Protein AF-A0A2N1MMD0-F1 (afdb_monomer_lite)

Structure (mmCIF, N/CA/C/O backbone):
data_AF-A0A2N1MMD0-F1
#
_entry.id   AF-A0A2N1MMD0-F1
#
loop_
_atom_site.group_PDB
_atom_site.id
_atom_site.type_symbol
_atom_site.label_atom_id
_atom_site.label_alt_id
_atom_site.label_comp_id
_atom_site.label_asym_id
_atom_site.label_entity_id
_atom_site.label_seq_id
_atom_site.pdbx_PDB_ins_code
_atom_site.Cartn_x
_atom_site.Cartn_y
_atom_site.Cartn_z
_atom_site.occupancy
_atom_site.B_iso_or_equiv
_atom_site.auth_seq_id
_atom_site.auth_comp_id
_atom_site.auth_asym_id
_atom_site.auth_atom_id
_atom_site.pdbx_PDB_model_num
ATOM 1 N N . MET A 1 1 ? -4.410 1.191 -12.387 1.00 62.09 1 MET A N 1
ATOM 2 C CA . MET A 1 1 ? -5.267 1.334 -11.186 1.00 62.09 1 MET A CA 1
ATOM 3 C C . MET A 1 1 ? -4.361 1.387 -9.956 1.00 62.09 1 MET A C 1
ATOM 5 O O . MET A 1 1 ? -3.439 0.588 -9.893 1.00 62.09 1 MET A O 1
ATOM 9 N N . LEU A 1 2 ? -4.545 2.349 -9.041 1.00 77.19 2 LEU A N 1
ATOM 10 C CA . LEU A 1 2 ? -3.769 2.432 -7.792 1.00 77.19 2 LEU A CA 1
ATOM 11 C C . LEU A 1 2 ? -4.481 1.601 -6.723 1.00 77.19 2 LEU A C 1
ATOM 13 O O . LEU A 1 2 ? -5.591 1.961 -6.334 1.00 77.19 2 LEU A O 1
ATOM 17 N N . THR A 1 3 ? -3.836 0.539 -6.254 1.00 86.25 3 THR A N 1
ATOM 18 C CA . THR A 1 3 ? -4.388 -0.368 -5.243 1.00 86.25 3 THR A CA 1
ATOM 19 C C . THR A 1 3 ? -3.492 -0.346 -4.014 1.00 86.25 3 THR A C 1
ATOM 21 O O . THR A 1 3 ? -2.277 -0.512 -4.129 1.00 86.25 3 THR A O 1
ATOM 24 N N . ILE A 1 4 ? -4.087 -0.121 -2.844 1.00 86.06 4 ILE A N 1
ATOM 25 C CA . ILE A 1 4 ? -3.387 -0.111 -1.557 1.00 86.06 4 ILE A CA 1
ATOM 26 C C . ILE A 1 4 ? -3.698 -1.429 -0.844 1.00 86.06 4 ILE A C 1
ATOM 28 O O . ILE A 1 4 ? -4.835 -1.895 -0.871 1.00 86.06 4 ILE A O 1
ATOM 32 N N . ILE A 1 5 ? -2.678 -2.037 -0.250 1.00 86.12 5 ILE A N 1
ATOM 33 C CA . ILE A 1 5 ? -2.734 -3.341 0.413 1.00 86.12 5 ILE A CA 1
ATOM 34 C C . ILE A 1 5 ? -2.228 -3.240 1.852 1.00 86.12 5 ILE A C 1
ATOM 36 O O . ILE A 1 5 ? -1.446 -2.347 2.194 1.00 86.12 5 ILE A O 1
ATOM 40 N N . THR A 1 6 ? -2.664 -4.182 2.688 1.00 85.56 6 THR A N 1
ATOM 41 C CA . THR A 1 6 ? -2.227 -4.313 4.080 1.00 85.56 6 THR A CA 1
ATOM 42 C C . THR A 1 6 ? -2.066 -5.772 4.488 1.00 85.56 6 THR A C 1
ATOM 44 O O . THR A 1 6 ? -2.751 -6.648 3.962 1.00 85.56 6 THR A O 1
ATOM 47 N N . ASN A 1 7 ? -1.169 -6.035 5.439 1.00 84.44 7 ASN A N 1
ATOM 48 C CA . ASN A 1 7 ? -1.029 -7.343 6.087 1.00 84.44 7 ASN A CA 1
ATOM 49 C C . ASN A 1 7 ? -2.053 -7.570 7.219 1.00 84.44 7 ASN A C 1
ATOM 51 O O . ASN A 1 7 ? -2.103 -8.660 7.788 1.00 84.44 7 ASN A O 1
ATOM 55 N N . ASN A 1 8 ? -2.842 -6.555 7.589 1.00 82.06 8 ASN A N 1
ATOM 56 C CA . ASN A 1 8 ? -3.824 -6.681 8.661 1.00 82.06 8 ASN A CA 1
ATOM 57 C C . ASN A 1 8 ? -4.983 -7.599 8.229 1.00 82.06 8 ASN A C 1
ATOM 59 O O . ASN A 1 8 ? -5.849 -7.206 7.445 1.00 82.06 8 ASN A O 1
ATOM 63 N N . LYS A 1 9 ? -5.023 -8.813 8.795 1.00 79.62 9 LYS A N 1
ATOM 64 C CA . LYS A 1 9 ? -6.032 -9.839 8.488 1.00 79.62 9 LYS A CA 1
ATOM 65 C C . LYS A 1 9 ? -7.467 -9.385 8.770 1.00 79.62 9 LYS A C 1
ATOM 67 O O . LYS A 1 9 ? -8.360 -9.794 8.039 1.00 79.62 9 LYS A O 1
ATOM 72 N N . GLN A 1 10 ? -7.707 -8.558 9.791 1.00 76.94 10 GLN A N 1
ATOM 73 C CA . GLN A 1 10 ? -9.056 -8.069 10.112 1.00 76.94 10 GLN A CA 1
ATOM 74 C C . GLN A 1 10 ? -9.583 -7.157 9.002 1.00 76.94 10 GLN A C 1
ATOM 76 O O . GLN A 1 10 ? -10.724 -7.289 8.570 1.00 76.94 10 GLN A O 1
ATOM 81 N N . ILE A 1 11 ? -8.722 -6.281 8.485 1.00 77.69 11 ILE A N 1
ATOM 82 C CA . ILE A 1 11 ? -9.070 -5.362 7.397 1.00 77.69 11 ILE A CA 1
ATOM 83 C C . ILE A 1 11 ? -9.264 -6.129 6.088 1.00 77.69 11 ILE A C 1
ATOM 85 O O . ILE A 1 11 ? -10.246 -5.894 5.389 1.00 77.69 11 ILE A O 1
ATOM 89 N N . VAL A 1 12 ? -8.370 -7.075 5.783 1.00 78.00 12 VAL A N 1
ATOM 90 C CA . VAL A 1 12 ? -8.466 -7.913 4.574 1.00 78.00 12 VAL A CA 1
ATOM 91 C C . VAL A 1 12 ? -9.735 -8.769 4.583 1.00 78.00 12 VAL A C 1
ATOM 93 O O . VAL A 1 12 ? -10.387 -8.894 3.554 1.00 78.00 12 VAL A O 1
ATOM 96 N N . LYS A 1 13 ? -10.122 -9.323 5.740 1.00 78.25 13 LYS A N 1
ATOM 97 C CA . LYS A 1 13 ? -11.388 -10.059 5.885 1.00 78.25 13 LYS A CA 1
ATOM 98 C C . LYS A 1 13 ? -12.614 -9.160 5.697 1.00 78.25 13 LYS A C 1
ATOM 100 O O . LYS A 1 13 ? -13.620 -9.625 5.185 1.00 78.25 13 LYS A O 1
ATOM 105 N N . LYS A 1 14 ? -12.542 -7.895 6.125 1.00 75.94 14 LYS A N 1
ATOM 106 C CA . LYS A 1 14 ? -13.684 -6.969 6.118 1.00 75.94 14 LYS A CA 1
ATOM 107 C C . LYS A 1 14 ? -14.006 -6.387 4.737 1.00 75.94 14 LYS A C 1
ATOM 109 O O . LYS A 1 14 ? -15.166 -6.091 4.479 1.00 75.94 14 LYS A O 1
ATOM 114 N N . TYR A 1 15 ? -13.008 -6.177 3.879 1.00 66.88 15 TYR A N 1
ATOM 115 C CA . TYR A 1 15 ? -13.168 -5.410 2.631 1.00 66.88 15 TYR A CA 1
ATOM 116 C C . TYR A 1 15 ? -12.739 -6.165 1.364 1.00 66.88 15 TYR A C 1
ATOM 118 O O . TYR A 1 15 ? -12.435 -5.526 0.356 1.00 66.88 15 TYR A O 1
ATOM 126 N N . ASP A 1 16 ? -12.694 -7.499 1.417 1.00 62.00 16 ASP A N 1
ATOM 127 C CA . ASP A 1 16 ? -12.025 -8.355 0.434 1.00 62.00 16 ASP A CA 1
ATOM 128 C C . ASP A 1 16 ? -10.526 -8.034 0.260 1.00 62.00 16 ASP A C 1
ATOM 130 O O . ASP A 1 16 ? -9.953 -7.100 0.828 1.00 62.00 16 ASP A O 1
ATOM 134 N N . LYS A 1 17 ? -9.847 -8.836 -0.566 1.00 62.28 17 LYS A N 1
ATOM 135 C CA . LYS A 1 17 ? -8.410 -8.704 -0.862 1.00 62.28 17 LYS A CA 1
ATOM 136 C C . LYS A 1 17 ? -8.020 -7.327 -1.431 1.00 62.28 17 LYS A C 1
ATOM 138 O O . LYS A 1 17 ? -6.856 -6.941 -1.323 1.00 62.28 17 LYS A O 1
ATOM 143 N N . PHE A 1 18 ? -8.961 -6.589 -2.030 1.00 68.31 18 PHE A N 1
ATOM 144 C CA . PHE A 1 18 ? -8.708 -5.302 -2.681 1.00 68.31 18 PHE A CA 1
ATOM 145 C C . PHE A 1 18 ? -9.755 -4.253 -2.302 1.00 68.31 18 PHE A C 1
ATOM 147 O O . PHE A 1 18 ? -10.919 -4.360 -2.679 1.00 68.31 18 PHE A O 1
ATOM 154 N N . PHE A 1 19 ? -9.315 -3.177 -1.643 1.00 71.69 19 PHE A N 1
ATOM 155 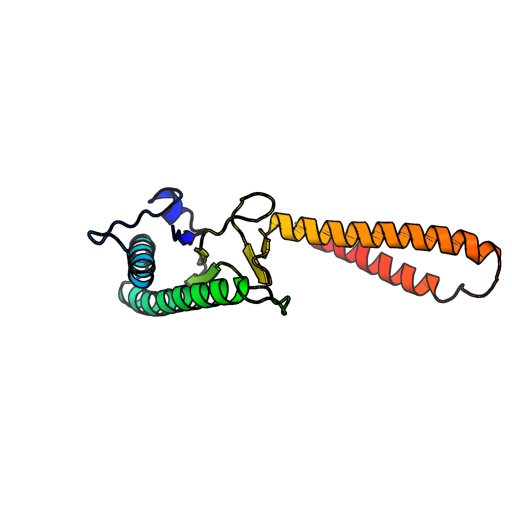C CA . PHE A 1 19 ? -10.193 -2.057 -1.320 1.00 71.69 19 PHE A CA 1
ATOM 156 C C . PHE A 1 19 ? -10.583 -1.286 -2.588 1.00 71.69 19 PHE A C 1
ATOM 158 O O . PHE A 1 19 ? -9.738 -0.657 -3.235 1.00 71.69 19 PHE A O 1
ATOM 165 N N . LYS A 1 20 ? -11.872 -1.318 -2.934 1.00 72.25 20 LYS A N 1
ATOM 166 C CA . LYS A 1 20 ? -12.433 -0.567 -4.062 1.00 72.25 20 LYS A CA 1
ATOM 167 C C . LYS A 1 20 ? -12.816 0.839 -3.603 1.00 72.25 20 LYS A C 1
ATOM 169 O O . LYS A 1 20 ? -13.558 1.007 -2.641 1.00 72.25 20 LYS A O 1
ATOM 174 N N . VAL A 1 21 ? -12.312 1.854 -4.305 1.00 75.19 21 VAL A N 1
ATOM 175 C CA . VAL A 1 21 ? -12.671 3.258 -4.065 1.00 75.19 21 VAL A CA 1
ATOM 176 C C . VAL A 1 21 ? -13.490 3.753 -5.245 1.00 75.19 21 VAL A C 1
ATOM 178 O O . VAL A 1 21 ? -12.993 3.736 -6.368 1.00 75.19 21 VAL A O 1
ATOM 181 N N . ASN A 1 22 ? -14.702 4.231 -4.975 1.00 73.38 22 ASN A N 1
ATOM 182 C CA . ASN A 1 22 ? -15.571 4.844 -5.975 1.00 73.38 22 ASN A CA 1
ATOM 183 C C . ASN A 1 22 ? -15.463 6.373 -5.908 1.00 73.38 22 ASN A C 1
ATOM 185 O O . ASN A 1 22 ? -15.233 6.943 -4.838 1.00 73.38 22 ASN A O 1
ATOM 189 N N . SER A 1 23 ? -15.625 7.032 -7.051 1.00 73.00 23 SER A N 1
ATOM 190 C CA . SER A 1 23 ? -15.855 8.472 -7.154 1.00 73.00 23 SER A CA 1
ATOM 191 C C . SER A 1 23 ? -16.804 8.721 -8.314 1.00 73.00 23 SER A C 1
ATOM 193 O O . SER A 1 23 ? -16.744 8.054 -9.339 1.00 73.00 23 SER A O 1
ATOM 195 N N . ASP A 1 24 ? -17.630 9.724 -8.115 1.00 76.25 24 ASP A N 1
ATOM 196 C CA . ASP A 1 24 ? -18.397 10.499 -9.081 1.00 76.25 24 ASP A CA 1
ATOM 197 C C . ASP A 1 24 ? -17.554 11.144 -10.203 1.00 76.25 24 ASP A C 1
ATOM 199 O O . ASP A 1 24 ? -18.077 11.436 -11.275 1.00 76.25 24 ASP A O 1
ATOM 203 N N . ARG A 1 25 ? -16.243 11.350 -10.007 1.00 76.31 25 ARG A N 1
ATOM 204 C CA . ARG A 1 25 ? -15.345 11.899 -11.038 1.00 76.31 25 ARG A CA 1
ATOM 205 C C . ARG A 1 25 ? -14.691 10.805 -11.883 1.00 76.31 25 ARG A C 1
ATOM 207 O O . ARG A 1 25 ? -14.141 9.849 -11.341 1.00 76.31 25 ARG A O 1
ATOM 214 N N . ALA A 1 26 ? -14.602 11.039 -13.197 1.00 73.88 26 ALA A N 1
ATOM 215 C CA . ALA A 1 26 ? -13.931 10.146 -14.151 1.00 73.88 26 ALA A CA 1
ATOM 216 C C . ALA A 1 26 ? -12.447 9.887 -13.810 1.00 73.88 26 ALA A C 1
ATOM 218 O O . ALA A 1 26 ? -11.958 8.765 -13.931 1.00 73.88 26 ALA A O 1
ATOM 219 N N . ILE A 1 27 ? -11.728 10.916 -13.336 1.00 77.25 27 ILE A N 1
ATOM 220 C CA . ILE A 1 27 ? -10.339 10.800 -12.873 1.00 77.25 27 ILE A CA 1
ATOM 221 C C . ILE A 1 27 ? -10.285 11.056 -11.372 1.00 77.25 27 ILE A C 1
ATOM 223 O O . ILE A 1 27 ? -10.458 12.169 -10.876 1.00 77.25 27 ILE A O 1
ATOM 227 N N . MET A 1 28 ? -9.992 9.996 -10.634 1.00 80.06 28 MET A N 1
ATOM 228 C CA . MET A 1 28 ? -9.901 10.037 -9.184 1.00 80.06 28 MET A CA 1
ATOM 229 C C . MET A 1 28 ? -8.542 10.540 -8.690 1.00 80.06 28 MET A C 1
ATOM 231 O O . MET A 1 28 ? -7.505 9.942 -8.987 1.00 80.06 28 MET A O 1
ATOM 235 N N . ASN A 1 29 ? -8.559 11.553 -7.822 1.00 87.94 29 ASN A N 1
ATOM 236 C CA . ASN A 1 29 ? -7.365 12.095 -7.176 1.00 87.94 29 ASN A CA 1
ATOM 237 C C . ASN A 1 29 ? -6.671 11.050 -6.272 1.00 87.94 29 ASN A C 1
ATOM 239 O O . ASN A 1 29 ? -7.295 10.425 -5.412 1.00 87.94 29 ASN A O 1
ATOM 243 N N . THR A 1 30 ? -5.355 10.889 -6.414 1.00 87.62 30 THR A N 1
ATOM 244 C CA . THR A 1 30 ? -4.545 9.960 -5.608 1.00 87.62 30 THR A CA 1
ATOM 245 C C . THR A 1 30 ? -4.623 10.228 -4.103 1.00 87.62 30 THR A C 1
ATOM 247 O O . THR A 1 30 ? -4.799 9.292 -3.321 1.00 87.62 30 THR A O 1
ATOM 250 N N . LYS A 1 31 ? -4.566 11.499 -3.677 1.00 90.06 31 LYS A N 1
ATOM 251 C CA . LYS A 1 31 ? -4.721 11.886 -2.263 1.00 90.06 31 LYS A CA 1
ATOM 252 C C . LYS A 1 31 ? -6.096 11.483 -1.730 1.00 90.06 31 LYS A C 1
ATOM 254 O O . LYS A 1 31 ? -6.199 11.058 -0.580 1.00 90.06 31 LYS A O 1
ATOM 259 N N . TYR A 1 32 ? -7.135 11.577 -2.562 1.00 89.88 32 TYR A N 1
ATOM 260 C CA . TYR A 1 32 ? -8.485 11.139 -2.208 1.00 89.88 32 TYR A CA 1
ATOM 261 C C . TYR A 1 32 ? -8.564 9.616 -2.044 1.00 89.88 32 TYR A C 1
ATOM 263 O O . TYR A 1 32 ? -9.078 9.151 -1.030 1.00 89.88 32 TYR A O 1
ATOM 271 N N . LYS A 1 33 ? -7.980 8.836 -2.967 1.00 89.00 33 LYS A N 1
ATOM 272 C CA . LYS A 1 33 ? -7.920 7.363 -2.855 1.00 89.00 33 LYS A CA 1
ATOM 273 C C . LYS A 1 33 ? -7.236 6.912 -1.569 1.00 89.00 33 LYS A C 1
ATOM 275 O O . LYS A 1 33 ? -7.778 6.078 -0.849 1.00 89.00 33 LYS A O 1
ATOM 280 N N . ILE A 1 34 ? -6.076 7.500 -1.265 1.00 91.31 34 ILE A N 1
ATOM 281 C CA . ILE A 1 34 ? -5.331 7.222 -0.030 1.00 91.31 34 ILE A CA 1
ATOM 282 C C . ILE A 1 34 ? -6.175 7.590 1.194 1.00 91.31 34 ILE A C 1
ATOM 284 O O . ILE A 1 34 ? -6.280 6.794 2.120 1.00 91.31 34 ILE A O 1
ATOM 288 N N . SER A 1 35 ? -6.818 8.761 1.181 1.00 91.81 35 SER A N 1
ATOM 289 C CA . SER A 1 35 ? -7.677 9.214 2.283 1.00 91.81 35 SER A CA 1
ATOM 290 C C . SER A 1 35 ? -8.840 8.252 2.529 1.00 91.81 35 SER A C 1
ATOM 292 O O . SER A 1 35 ? -9.006 7.769 3.643 1.00 91.81 35 SER A O 1
ATOM 294 N N . LYS A 1 36 ? -9.594 7.893 1.482 1.00 89.88 36 LYS A N 1
ATOM 295 C CA . LYS A 1 36 ? -10.722 6.954 1.580 1.00 89.88 36 LYS A CA 1
ATOM 296 C C . LYS A 1 36 ? -10.297 5.578 2.086 1.00 89.88 36 LYS A C 1
ATOM 298 O O . LYS A 1 36 ? -10.974 5.014 2.943 1.00 89.88 36 LYS A O 1
ATOM 303 N N . TYR A 1 37 ? -9.171 5.064 1.594 1.00 89.25 37 TYR A N 1
ATOM 304 C CA . TYR A 1 37 ? -8.595 3.817 2.092 1.00 89.25 37 TYR A CA 1
ATOM 305 C C . TYR A 1 37 ? -8.247 3.907 3.580 1.00 89.25 37 TYR A C 1
ATOM 307 O O . TYR A 1 37 ? -8.646 3.045 4.358 1.00 89.25 37 TYR A O 1
ATOM 315 N N . LEU A 1 38 ? -7.559 4.970 4.001 1.00 90.06 38 LEU A N 1
ATOM 316 C CA . LEU A 1 38 ? -7.195 5.149 5.403 1.00 90.06 38 LEU A CA 1
ATOM 317 C C . LEU A 1 38 ? -8.417 5.297 6.304 1.00 90.06 38 LEU A C 1
ATOM 319 O O . LEU A 1 38 ? -8.437 4.696 7.371 1.00 90.06 38 LEU A O 1
ATOM 323 N N . THR A 1 39 ? -9.451 6.028 5.885 1.00 89.12 39 THR A N 1
ATOM 324 C CA . THR A 1 39 ? -10.701 6.120 6.653 1.00 89.12 39 THR A CA 1
ATOM 325 C C . THR A 1 39 ? -11.294 4.731 6.881 1.00 89.12 39 THR A C 1
ATOM 327 O O . THR A 1 39 ? -11.629 4.388 8.009 1.00 89.12 39 THR A O 1
ATOM 330 N N . SER A 1 40 ? -11.352 3.901 5.838 1.00 84.19 40 SER A N 1
ATOM 331 C CA . SER A 1 40 ? -11.838 2.520 5.928 1.00 84.19 40 SER A CA 1
ATOM 332 C C . SER A 1 40 ? -11.011 1.655 6.890 1.00 84.19 40 SER A C 1
ATOM 334 O O . SER A 1 40 ? -11.578 0.973 7.752 1.00 84.19 40 SER A O 1
ATOM 336 N N . VAL A 1 41 ? -9.679 1.734 6.783 1.00 84.69 41 VAL A N 1
ATOM 337 C CA . VAL A 1 41 ? -8.715 1.050 7.659 1.00 84.69 41 VAL A CA 1
ATOM 338 C C . VAL A 1 41 ? -8.930 1.459 9.110 1.00 84.69 41 VAL A C 1
ATOM 340 O O . VAL A 1 41 ? -9.194 0.611 9.954 1.00 84.69 41 VAL A O 1
ATOM 343 N N . PHE A 1 42 ? -8.874 2.756 9.403 1.00 85.44 42 PHE A N 1
ATOM 344 C CA . PHE A 1 42 ? -8.944 3.271 10.765 1.00 85.44 42 PHE A CA 1
ATOM 345 C C . PHE A 1 42 ? -10.329 3.138 11.406 1.00 85.44 42 PHE A C 1
ATOM 347 O O . PHE A 1 42 ? -10.412 3.051 12.625 1.00 85.44 42 PHE A O 1
ATOM 354 N N . CYS A 1 43 ? -11.413 3.099 10.628 1.00 82.50 43 CYS A N 1
ATOM 355 C CA . CYS A 1 43 ? -12.738 2.737 11.144 1.00 82.50 43 CYS A CA 1
ATOM 356 C C . CYS A 1 43 ? -12.866 1.240 11.462 1.00 82.50 43 CYS A C 1
ATOM 358 O O . CYS A 1 43 ? -13.796 0.844 12.155 1.00 82.50 43 CYS A O 1
ATOM 360 N N . GLY A 1 44 ? -11.975 0.394 10.939 1.00 78.56 44 GLY A N 1
ATOM 361 C CA . GLY A 1 44 ? -11.902 -1.025 11.286 1.00 78.56 44 GLY A CA 1
ATOM 362 C C . GLY A 1 44 ? -11.029 -1.331 12.505 1.00 78.56 44 GLY A C 1
ATOM 363 O O . GLY A 1 44 ? -11.020 -2.475 12.942 1.00 78.56 44 GLY A O 1
ATOM 364 N N . LEU A 1 45 ? -10.293 -0.348 13.032 1.00 81.00 45 LEU A N 1
ATOM 365 C CA . LEU A 1 45 ? -9.373 -0.527 14.153 1.00 81.00 45 LEU A CA 1
ATOM 366 C C . LEU A 1 45 ? -9.992 -0.008 15.454 1.00 81.00 45 LEU A C 1
ATOM 368 O O . LEU A 1 45 ? -10.586 1.069 15.474 1.00 81.00 45 LEU A O 1
ATOM 372 N N . SER A 1 46 ? -9.772 -0.723 16.556 1.00 81.00 46 SER A N 1
ATOM 373 C CA . SER A 1 46 ? -10.199 -0.325 17.906 1.00 81.00 46 SER A CA 1
ATOM 374 C C . SER A 1 46 ? -9.279 0.750 18.511 1.00 81.00 46 SER A C 1
ATOM 376 O O . SER A 1 46 ? -8.681 0.552 19.564 1.00 81.00 46 SER A O 1
ATOM 378 N N . ILE A 1 47 ? -9.115 1.883 17.820 1.00 82.50 47 ILE A N 1
ATOM 379 C CA . ILE A 1 47 ? -8.277 3.020 18.242 1.00 82.50 47 ILE A CA 1
ATOM 380 C C . ILE A 1 47 ? -9.185 4.183 18.659 1.00 82.50 47 ILE A C 1
ATOM 382 O O . ILE A 1 47 ? -10.137 4.514 17.950 1.00 82.50 47 ILE A O 1
ATOM 386 N N . LYS A 1 48 ? -8.870 4.847 19.780 1.00 85.19 48 LYS A N 1
ATOM 387 C CA . LYS A 1 48 ? -9.581 6.060 20.225 1.00 85.19 48 LYS A CA 1
ATOM 388 C C . LYS A 1 48 ? -9.537 7.154 19.144 1.00 85.19 48 LYS A C 1
ATOM 390 O O . LYS A 1 48 ? -8.530 7.319 18.453 1.00 85.19 48 LYS A O 1
ATOM 395 N N . LEU A 1 49 ? -10.622 7.923 19.002 1.00 84.50 49 LEU A N 1
ATOM 396 C CA . LEU A 1 49 ? -10.797 8.915 17.926 1.00 84.50 49 LEU A CA 1
ATOM 397 C C . LEU A 1 49 ? -9.652 9.943 17.857 1.00 84.50 49 LEU A C 1
ATOM 399 O O . LEU A 1 49 ? -9.152 10.218 16.767 1.00 84.50 49 LEU A O 1
ATOM 403 N N . GLU A 1 50 ? -9.213 10.470 18.999 1.00 83.19 50 GLU A N 1
ATOM 404 C CA . GLU A 1 50 ? -8.126 11.458 19.079 1.00 83.19 50 GLU A CA 1
ATOM 405 C C . GLU A 1 50 ? -6.809 10.897 18.533 1.00 83.19 50 GLU A C 1
ATOM 407 O O . GLU A 1 50 ? -6.175 11.476 17.649 1.00 83.19 50 GLU A O 1
ATOM 412 N N . THR A 1 51 ? -6.445 9.697 18.985 1.00 85.00 51 THR A N 1
ATOM 413 C CA . THR A 1 51 ? -5.256 8.974 18.534 1.00 85.00 51 THR A CA 1
ATOM 414 C C . THR A 1 51 ? -5.321 8.649 17.042 1.00 85.00 51 THR A C 1
ATOM 416 O O . THR A 1 51 ? -4.334 8.802 16.319 1.00 85.00 51 THR A O 1
ATOM 419 N N . ARG A 1 52 ? -6.502 8.263 16.548 1.00 87.50 52 ARG A N 1
ATOM 420 C CA . ARG A 1 52 ? -6.743 8.016 15.124 1.00 87.50 52 ARG A CA 1
ATOM 421 C C . ARG A 1 52 ? -6.466 9.257 14.278 1.00 87.50 52 ARG A C 1
ATOM 423 O O . ARG A 1 52 ? -5.829 9.117 13.239 1.00 87.50 52 ARG A O 1
ATOM 430 N N . ASN A 1 53 ? -6.892 10.445 14.700 1.00 86.38 53 ASN A N 1
ATOM 431 C CA . ASN A 1 53 ? -6.690 11.674 13.924 1.00 86.38 53 ASN A CA 1
ATOM 432 C C . ASN A 1 53 ? -5.203 12.036 13.786 1.00 86.38 53 ASN A C 1
ATOM 434 O O . ASN A 1 53 ? -4.758 12.388 12.689 1.00 86.38 53 ASN A O 1
ATOM 438 N N . MET A 1 54 ? -4.418 11.873 14.858 1.00 87.44 54 MET A N 1
ATOM 439 C CA . MET A 1 54 ? -2.967 12.098 14.822 1.00 87.44 54 MET A CA 1
ATOM 440 C C . MET A 1 54 ? -2.274 11.172 13.815 1.00 87.44 54 MET A C 1
ATOM 442 O O . MET A 1 54 ? -1.533 11.624 12.935 1.00 87.44 54 MET A O 1
ATOM 446 N N . TYR A 1 55 ? -2.551 9.867 13.897 1.00 90.31 55 TYR A N 1
ATOM 447 C CA . TYR A 1 55 ? -1.949 8.899 12.984 1.00 90.31 55 TYR A CA 1
ATOM 448 C C . TYR A 1 55 ? -2.479 9.032 11.562 1.00 90.31 55 TYR A C 1
ATOM 450 O O . TYR A 1 55 ? -1.708 8.870 10.620 1.00 90.31 55 TYR A O 1
ATOM 458 N N . TYR A 1 56 ? -3.754 9.366 11.376 1.00 91.38 56 TYR A N 1
ATOM 459 C CA . TYR A 1 56 ? -4.355 9.500 10.055 1.00 91.38 56 TYR A CA 1
ATOM 460 C C . TYR A 1 56 ? -3.596 10.508 9.189 1.00 91.38 56 TYR A C 1
ATOM 462 O O . TYR A 1 56 ? -3.167 10.170 8.082 1.00 91.38 56 TYR A O 1
ATOM 470 N N . SER A 1 57 ? -3.364 11.718 9.705 1.00 90.50 57 SER A N 1
ATOM 471 C CA . SER A 1 57 ? -2.648 12.769 8.974 1.00 90.50 57 SER A CA 1
ATOM 472 C C . SER A 1 57 ? -1.212 12.355 8.657 1.00 90.50 57 SER A C 1
ATOM 474 O O . SER A 1 57 ? -0.757 12.496 7.518 1.00 90.50 57 SER A O 1
ATOM 476 N N . ARG A 1 58 ? -0.514 11.762 9.634 1.00 92.56 58 ARG A N 1
ATOM 477 C CA . ARG A 1 58 ? 0.873 11.322 9.456 1.00 92.56 58 ARG A CA 1
ATOM 478 C C . ARG A 1 58 ? 0.994 10.179 8.450 1.00 92.56 58 ARG A C 1
ATOM 480 O O . ARG A 1 58 ? 1.827 10.250 7.551 1.00 92.56 58 ARG A O 1
ATOM 487 N N . ILE A 1 59 ? 0.162 9.146 8.562 1.00 93.25 59 ILE A N 1
ATOM 488 C CA . ILE A 1 59 ? 0.171 7.987 7.660 1.00 93.25 59 ILE A CA 1
ATOM 489 C C . ILE A 1 59 ? -0.229 8.394 6.246 1.00 93.25 59 ILE A C 1
ATOM 491 O O . ILE A 1 59 ? 0.388 7.936 5.284 1.00 93.25 59 ILE A O 1
ATOM 495 N N . ARG A 1 60 ? -1.226 9.273 6.099 1.00 94.38 60 ARG A N 1
ATOM 496 C CA . ARG A 1 60 ? -1.619 9.810 4.793 1.00 94.38 60 ARG A CA 1
ATOM 497 C C . ARG A 1 60 ? -0.440 10.481 4.101 1.00 94.38 60 ARG A C 1
ATOM 499 O O . ARG A 1 60 ? -0.201 10.191 2.930 1.00 94.38 60 ARG A O 1
ATOM 506 N N . GLN A 1 61 ? 0.298 11.330 4.814 1.00 94.44 61 GLN A N 1
ATOM 507 C CA . GLN A 1 61 ? 1.487 11.978 4.268 1.00 94.44 61 GLN A CA 1
ATOM 508 C C . GLN A 1 61 ? 2.553 10.944 3.886 1.00 94.44 61 GLN A C 1
ATOM 510 O O . GLN A 1 61 ? 3.014 10.934 2.749 1.00 94.44 61 GLN A O 1
ATOM 515 N N . LEU A 1 62 ? 2.853 9.997 4.782 1.00 95.69 62 LEU A N 1
ATOM 516 C CA . LEU A 1 62 ? 3.837 8.943 4.528 1.00 95.69 62 LEU A CA 1
ATOM 517 C C . LEU A 1 62 ? 3.491 8.078 3.308 1.00 95.69 62 LEU A C 1
ATOM 519 O O . LEU A 1 62 ? 4.394 7.692 2.571 1.00 95.69 62 LEU A O 1
ATOM 523 N N . LEU A 1 63 ? 2.214 7.766 3.072 1.00 94.62 63 LEU A N 1
ATOM 524 C CA . LEU A 1 63 ? 1.784 7.019 1.885 1.00 94.62 63 LEU A CA 1
ATOM 525 C C . LEU A 1 63 ? 1.941 7.837 0.600 1.00 94.62 63 LEU A C 1
ATOM 527 O O . LEU A 1 63 ? 2.382 7.290 -0.410 1.00 94.62 63 LEU A O 1
ATOM 531 N N . VAL A 1 64 ? 1.617 9.132 0.630 1.00 94.75 64 VAL A N 1
ATOM 532 C CA . VAL A 1 64 ? 1.830 10.029 -0.517 1.00 94.75 64 VAL A CA 1
ATOM 533 C C . VAL A 1 64 ? 3.321 10.133 -0.837 1.00 94.75 64 VAL A C 1
ATOM 535 O O . VAL A 1 64 ? 3.715 9.895 -1.979 1.00 94.75 64 VAL A O 1
ATOM 538 N N . ASP A 1 65 ? 4.156 10.391 0.169 1.00 95.88 65 ASP A N 1
ATOM 539 C CA . ASP A 1 65 ? 5.611 10.485 0.011 1.00 95.88 65 ASP A CA 1
ATOM 540 C C . ASP A 1 65 ? 6.199 9.161 -0.493 1.00 95.88 65 ASP A C 1
ATOM 542 O O . ASP A 1 65 ? 7.053 9.138 -1.382 1.00 95.88 65 ASP A O 1
ATOM 546 N N . LYS A 1 66 ? 5.705 8.032 0.033 1.00 95.69 66 LYS A N 1
ATOM 547 C CA . LYS A 1 66 ? 6.106 6.689 -0.397 1.00 95.69 66 LYS A CA 1
ATOM 548 C C . LYS A 1 66 ? 5.783 6.455 -1.871 1.00 95.69 66 LYS A C 1
ATOM 550 O O . LYS A 1 66 ? 6.626 5.904 -2.576 1.00 95.69 66 LYS A O 1
ATOM 555 N N . LEU A 1 67 ? 4.613 6.882 -2.346 1.00 94.44 67 LEU A N 1
ATOM 556 C CA . LEU A 1 67 ? 4.238 6.746 -3.753 1.00 94.44 67 LEU A CA 1
ATOM 557 C C . LEU A 1 67 ? 5.164 7.563 -4.662 1.00 94.44 67 LEU A C 1
ATOM 559 O O . LEU A 1 67 ? 5.707 7.020 -5.622 1.00 94.44 67 LEU A O 1
ATOM 563 N N . VAL A 1 68 ? 5.423 8.824 -4.308 1.00 94.81 68 VAL A N 1
ATOM 564 C CA . VAL A 1 68 ? 6.356 9.690 -5.049 1.00 94.81 68 VAL A CA 1
ATOM 565 C C . VAL A 1 68 ? 7.758 9.078 -5.077 1.00 94.81 68 VAL A C 1
ATOM 567 O O . VAL A 1 68 ? 8.405 9.042 -6.127 1.00 94.81 68 VAL A O 1
ATOM 570 N N . ALA A 1 69 ? 8.227 8.538 -3.950 1.00 94.69 69 ALA A N 1
ATOM 571 C CA . ALA A 1 69 ? 9.525 7.876 -3.865 1.00 94.69 69 ALA A CA 1
ATOM 572 C C . ALA A 1 69 ? 9.611 6.636 -4.772 1.00 94.69 69 ALA A C 1
ATOM 574 O O . ALA A 1 69 ? 10.633 6.430 -5.430 1.00 94.69 69 ALA A O 1
ATOM 575 N N . ILE A 1 70 ? 8.546 5.831 -4.837 1.00 93.94 70 ILE A N 1
ATOM 576 C CA . ILE A 1 70 ? 8.441 4.661 -5.721 1.00 93.94 70 ILE A CA 1
ATOM 577 C C . ILE A 1 70 ? 8.483 5.090 -7.191 1.00 93.94 70 ILE A C 1
ATOM 579 O O . ILE A 1 70 ? 9.306 4.581 -7.953 1.00 93.94 70 ILE A O 1
ATOM 583 N N . GLU A 1 71 ? 7.638 6.038 -7.593 1.00 93.38 71 GLU A N 1
ATOM 584 C CA . GLU A 1 71 ? 7.562 6.515 -8.980 1.00 93.38 71 GLU A CA 1
ATOM 585 C C . GLU A 1 71 ? 8.893 7.118 -9.437 1.00 93.38 71 GLU A C 1
ATOM 587 O O . GLU A 1 71 ? 9.404 6.796 -10.512 1.00 93.38 71 GLU A O 1
ATOM 592 N N . THR A 1 72 ? 9.505 7.935 -8.579 1.00 93.44 72 THR A N 1
ATOM 593 C CA . THR A 1 72 ? 10.819 8.535 -8.836 1.00 93.44 72 THR A CA 1
ATOM 594 C C . THR A 1 72 ? 11.902 7.466 -8.963 1.00 93.44 72 THR A C 1
ATOM 596 O O . THR A 1 72 ? 12.784 7.570 -9.818 1.00 93.44 72 THR A O 1
ATOM 599 N N . ARG A 1 73 ? 11.852 6.413 -8.135 1.00 92.69 73 ARG A N 1
ATOM 600 C CA . ARG A 1 73 ? 12.814 5.305 -8.190 1.00 92.69 73 ARG A CA 1
ATOM 601 C C . ARG A 1 73 ? 12.726 4.544 -9.507 1.00 92.69 73 ARG A C 1
ATOM 603 O O . ARG A 1 73 ? 13.769 4.294 -10.107 1.00 92.69 73 ARG A O 1
ATOM 610 N N . LEU A 1 74 ? 11.515 4.208 -9.951 1.00 91.38 74 LEU A N 1
ATOM 611 C CA . LEU A 1 74 ? 11.287 3.432 -11.173 1.00 91.38 74 LEU A CA 1
ATOM 612 C C . LEU A 1 74 ? 1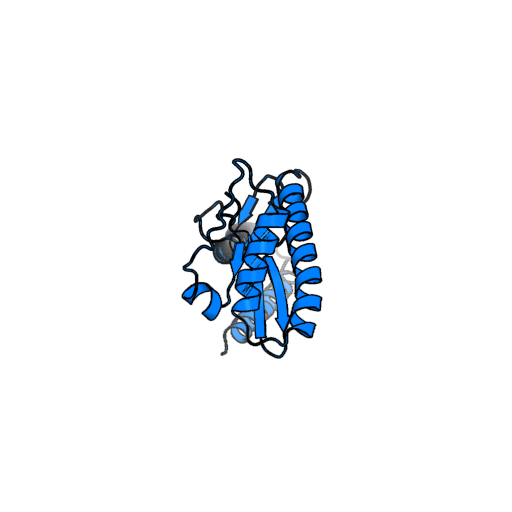1.784 4.165 -12.428 1.00 91.38 74 LEU A C 1
ATOM 614 O O . LEU A 1 74 ? 12.324 3.518 -13.324 1.00 91.38 74 LEU A O 1
ATOM 618 N N . LYS A 1 75 ? 11.665 5.501 -12.462 1.00 90.94 75 LYS A N 1
ATOM 619 C CA . LYS A 1 75 ? 12.145 6.356 -13.565 1.00 90.94 75 LYS A CA 1
ATOM 62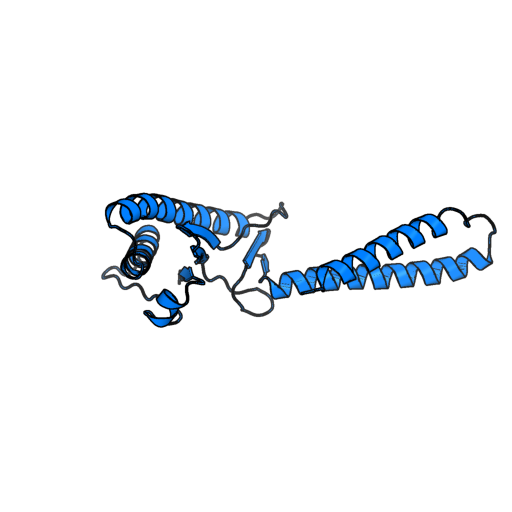0 C C . LYS A 1 75 ? 13.670 6.521 -13.604 1.00 90.94 75 LYS A C 1
ATOM 622 O O . LYS A 1 75 ? 14.225 6.920 -14.623 1.00 90.94 75 LYS A O 1
ATOM 627 N N . LYS A 1 76 ? 14.372 6.248 -12.500 1.00 89.69 76 LYS A N 1
ATOM 628 C CA . LYS A 1 76 ? 15.813 6.505 -12.381 1.00 89.69 76 LYS A CA 1
ATOM 629 C C . LYS A 1 76 ? 16.632 5.382 -13.020 1.00 89.69 76 LYS A C 1
ATOM 631 O O . LYS A 1 76 ? 16.347 4.208 -12.799 1.00 89.69 76 LYS A O 1
ATOM 636 N N . GLN A 1 77 ? 17.695 5.738 -13.740 1.00 81.81 77 GLN A N 1
ATOM 637 C CA . GLN A 1 77 ? 18.531 4.773 -14.472 1.00 81.81 77 GLN A CA 1
ATOM 638 C C . GLN A 1 77 ? 19.799 4.341 -13.708 1.00 81.81 77 GLN A C 1
ATOM 640 O O . GLN A 1 77 ? 20.180 3.173 -13.766 1.00 81.81 77 GLN A O 1
ATOM 645 N N . ASN A 1 78 ? 20.408 5.240 -12.919 1.00 72.31 78 ASN A N 1
ATOM 646 C CA . ASN A 1 78 ? 21.835 5.125 -12.560 1.00 72.31 78 ASN A CA 1
ATOM 647 C C . ASN A 1 78 ? 22.123 4.859 -11.064 1.00 72.31 78 ASN A C 1
ATOM 649 O O . ASN A 1 78 ? 23.193 5.207 -10.578 1.00 72.31 78 ASN A O 1
ATOM 653 N N . LYS A 1 79 ? 21.179 4.306 -10.279 1.00 73.19 79 LYS A N 1
ATOM 654 C CA . LYS A 1 79 ? 21.406 4.004 -8.842 1.00 73.19 79 LYS A CA 1
ATOM 655 C C . LYS A 1 79 ? 20.690 2.733 -8.371 1.00 73.19 79 LYS A C 1
ATOM 657 O O . LYS A 1 79 ? 19.461 2.693 -8.395 1.00 73.19 79 LYS A O 1
ATOM 662 N N . ASN A 1 80 ? 21.436 1.790 -7.788 1.00 72.69 80 ASN A N 1
ATOM 663 C CA . ASN A 1 80 ? 20.936 0.498 -7.278 1.00 72.69 80 ASN A CA 1
ATOM 664 C C . ASN A 1 80 ? 20.272 0.545 -5.886 1.00 72.69 80 ASN A C 1
ATOM 666 O O . ASN A 1 80 ? 19.974 -0.493 -5.305 1.00 72.69 80 ASN A O 1
ATOM 670 N N . ARG A 1 81 ? 19.988 1.736 -5.337 1.00 83.75 81 ARG A N 1
ATOM 671 C CA . ARG A 1 81 ? 19.267 1.841 -4.058 1.00 83.75 81 ARG A CA 1
ATOM 672 C C . ARG A 1 81 ? 17.850 1.279 -4.197 1.00 83.75 81 ARG A C 1
ATOM 674 O O . ARG A 1 81 ? 17.072 1.741 -5.031 1.00 83.75 81 ARG A O 1
ATOM 681 N N . GLN A 1 82 ? 17.520 0.337 -3.325 1.00 88.94 82 GLN A N 1
ATOM 682 C CA . GLN A 1 82 ? 16.195 -0.259 -3.211 1.00 88.94 82 GLN A CA 1
ATOM 683 C C . GLN A 1 82 ? 15.245 0.675 -2.460 1.00 88.94 82 GLN A C 1
ATOM 685 O O . GLN A 1 82 ? 15.645 1.421 -1.564 1.00 88.94 82 GLN A O 1
ATOM 690 N N . THR A 1 83 ? 13.974 0.661 -2.841 1.00 93.19 83 THR A N 1
ATOM 691 C CA . THR A 1 83 ? 12.903 1.384 -2.149 1.00 93.19 83 THR A CA 1
ATOM 692 C C . THR A 1 83 ? 11.778 0.404 -1.867 1.00 93.19 83 THR A C 1
ATOM 694 O O . THR A 1 83 ? 11.311 -0.265 -2.785 1.00 93.19 83 THR A O 1
ATOM 697 N N . THR A 1 84 ? 11.363 0.279 -0.606 1.00 94.38 84 THR A N 1
ATOM 698 C CA . THR A 1 84 ? 10.234 -0.591 -0.257 1.00 94.38 84 THR A CA 1
ATOM 699 C C . THR A 1 84 ? 8.935 -0.056 -0.847 1.00 94.38 84 THR A C 1
ATOM 701 O O . THR A 1 84 ? 8.773 1.156 -0.996 1.00 94.38 84 THR A O 1
ATOM 704 N N . THR A 1 85 ? 7.992 -0.944 -1.138 1.00 94.06 85 THR A N 1
ATOM 705 C CA . THR A 1 85 ? 6.660 -0.601 -1.676 1.00 94.06 85 THR A CA 1
ATOM 706 C C . THR A 1 85 ? 5.630 -0.257 -0.596 1.00 94.06 85 THR A C 1
ATOM 708 O O . THR A 1 85 ? 4.496 0.113 -0.903 1.00 94.06 85 THR A O 1
ATOM 711 N N . TYR A 1 86 ? 6.028 -0.355 0.674 1.00 94.31 86 TYR A N 1
ATOM 712 C CA . TYR A 1 86 ? 5.177 -0.189 1.846 1.00 94.31 86 TYR A CA 1
ATOM 713 C C . TYR A 1 86 ? 5.828 0.694 2.920 1.00 94.31 86 TYR A C 1
ATOM 715 O O . TYR A 1 86 ? 7.047 0.916 2.942 1.00 94.31 86 TYR A O 1
ATOM 723 N N . ILE A 1 87 ? 4.994 1.197 3.823 1.00 94.56 87 ILE A N 1
ATOM 724 C CA . ILE A 1 87 ? 5.361 1.806 5.100 1.00 94.56 87 ILE A CA 1
ATOM 725 C C . ILE A 1 87 ? 5.067 0.819 6.233 1.00 94.56 87 ILE A C 1
ATOM 727 O O . ILE A 1 87 ? 4.167 -0.013 6.124 1.00 94.56 87 ILE A O 1
ATOM 731 N N . ARG A 1 88 ? 5.828 0.923 7.321 1.00 93.94 88 ARG A N 1
ATOM 732 C CA . ARG A 1 88 ? 5.564 0.218 8.578 1.00 93.94 88 ARG A CA 1
ATOM 733 C C . ARG A 1 88 ? 4.870 1.191 9.522 1.00 93.94 88 ARG A C 1
ATOM 735 O O . ARG A 1 88 ? 5.363 2.298 9.721 1.00 93.94 88 ARG A O 1
ATOM 742 N N . PHE A 1 89 ? 3.749 0.776 10.083 1.00 89.81 89 PHE A N 1
ATOM 743 C CA . PHE A 1 89 ? 3.005 1.503 11.097 1.00 89.81 89 PHE A CA 1
ATOM 744 C C . PHE A 1 89 ? 2.855 0.601 12.318 1.00 89.81 89 PHE A C 1
ATOM 746 O O . PHE A 1 89 ? 2.484 -0.560 12.184 1.00 89.81 89 PHE A O 1
ATOM 753 N N . SER A 1 90 ? 3.179 1.121 13.494 1.00 88.12 90 SER A N 1
ATOM 754 C CA . SER A 1 90 ? 3.063 0.405 14.760 1.00 88.12 90 SER A CA 1
ATOM 755 C C . SER A 1 90 ? 2.136 1.160 15.699 1.00 88.12 90 SER A C 1
ATOM 757 O O . SER A 1 90 ? 2.230 2.386 15.802 1.00 88.12 90 SER A O 1
ATOM 759 N N . TYR A 1 91 ? 1.276 0.426 16.392 1.00 86.25 91 TYR A N 1
ATOM 760 C CA . TYR A 1 91 ? 0.389 0.951 17.419 1.00 86.25 91 TYR A CA 1
ATOM 761 C C . TYR A 1 91 ? 0.262 -0.069 18.553 1.00 86.25 91 TYR A C 1
ATOM 763 O O . TYR A 1 91 ? -0.225 -1.179 18.336 1.00 86.25 91 TYR A O 1
ATOM 771 N N . GLY A 1 92 ? 0.733 0.294 19.749 1.00 84.38 92 GLY A N 1
ATOM 772 C CA . GLY A 1 92 ? 0.938 -0.676 20.828 1.00 84.38 92 GLY A CA 1
ATOM 773 C C . GLY A 1 92 ? 1.857 -1.811 20.362 1.00 84.38 92 GLY A C 1
ATOM 774 O O . GLY A 1 92 ? 2.891 -1.562 19.744 1.00 84.38 92 GLY A O 1
ATOM 775 N N . GLU A 1 93 ? 1.433 -3.050 20.587 1.00 85.19 93 GLU A N 1
ATOM 776 C CA . GLU A 1 93 ? 2.139 -4.266 20.149 1.00 85.19 93 GLU A CA 1
ATOM 777 C C . GLU A 1 93 ? 1.845 -4.648 18.687 1.00 85.19 93 GLU A C 1
ATOM 779 O O . GLU A 1 93 ? 2.447 -5.565 18.128 1.00 85.19 93 GLU A O 1
ATOM 784 N N . GLN A 1 94 ? 0.913 -3.951 18.031 1.00 84.00 94 GLN A N 1
ATOM 785 C CA . GLN A 1 94 ? 0.466 -4.298 16.687 1.00 84.00 94 GLN A CA 1
ATOM 786 C C . GLN A 1 94 ? 1.321 -3.595 15.631 1.00 84.00 94 GLN A C 1
ATOM 788 O O . GLN A 1 94 ? 1.512 -2.378 15.659 1.00 84.00 94 GLN A O 1
ATOM 793 N N . ILE A 1 95 ? 1.806 -4.368 14.654 1.00 88.88 95 ILE A N 1
ATOM 794 C CA . ILE A 1 95 ? 2.557 -3.863 13.501 1.00 88.88 95 ILE A CA 1
ATOM 795 C C . ILE A 1 95 ? 1.771 -4.141 12.225 1.00 88.88 95 ILE A C 1
ATOM 797 O O . ILE A 1 95 ? 1.440 -5.281 11.889 1.00 88.88 95 ILE A O 1
ATOM 801 N N . TRP A 1 96 ? 1.549 -3.081 11.462 1.00 88.12 96 TRP A N 1
ATOM 802 C CA . TRP A 1 96 ? 0.903 -3.123 10.166 1.00 88.12 96 TRP A CA 1
ATOM 803 C C . TRP A 1 96 ? 1.831 -2.602 9.079 1.00 88.12 96 TRP A C 1
ATOM 805 O O . TRP A 1 96 ? 2.552 -1.617 9.244 1.00 88.12 96 TRP A O 1
ATOM 815 N N . TYR A 1 97 ? 1.777 -3.250 7.928 1.00 91.00 97 TYR A N 1
ATOM 816 C CA . TYR A 1 97 ? 2.447 -2.816 6.718 1.00 91.00 97 TYR A CA 1
ATOM 817 C C . TYR A 1 97 ? 1.387 -2.344 5.742 1.00 91.00 97 TYR A C 1
ATOM 819 O O . TYR A 1 97 ? 0.518 -3.120 5.357 1.00 91.00 97 TYR A O 1
ATOM 827 N N . LEU A 1 98 ? 1.455 -1.072 5.358 1.00 90.31 98 LEU A N 1
ATOM 828 C CA . LEU A 1 98 ? 0.539 -0.468 4.396 1.00 90.31 98 LEU A CA 1
ATOM 829 C C . LEU A 1 98 ? 1.339 -0.097 3.157 1.00 90.31 98 LEU A C 1
ATOM 831 O O . LEU A 1 98 ? 2.343 0.604 3.261 1.00 90.31 98 LEU A O 1
ATOM 835 N N . GLY A 1 99 ? 0.931 -0.558 1.985 1.00 91.62 99 GLY A N 1
ATOM 836 C CA . GLY A 1 99 ? 1.722 -0.347 0.778 1.00 91.62 99 GLY A CA 1
ATOM 837 C C . GLY A 1 99 ? 0.916 -0.385 -0.495 1.00 91.62 99 GLY A C 1
ATOM 838 O O . GLY A 1 99 ? -0.299 -0.554 -0.480 1.00 91.62 99 GLY A O 1
ATOM 839 N N . PHE A 1 100 ? 1.611 -0.220 -1.609 1.00 91.19 100 PHE A N 1
ATOM 840 C CA . PHE A 1 100 ? 1.005 -0.224 -2.930 1.00 91.19 100 PHE A CA 1
ATOM 841 C C . PHE A 1 100 ? 1.171 -1.589 -3.581 1.00 91.19 100 PHE A C 1
ATOM 843 O O . PHE A 1 100 ? 2.254 -2.177 -3.556 1.00 91.19 100 PHE A O 1
ATOM 850 N N . TYR A 1 101 ? 0.100 -2.081 -4.197 1.00 90.56 101 TYR A N 1
ATOM 851 C CA . TYR A 1 101 ? 0.172 -3.277 -5.017 1.00 90.56 101 TYR A CA 1
ATOM 852 C C . TYR A 1 101 ? 0.973 -2.969 -6.281 1.00 90.56 101 TYR A C 1
ATOM 854 O O . TYR A 1 101 ? 0.532 -2.223 -7.157 1.00 90.56 101 TYR A O 1
ATOM 862 N N . ILE A 1 102 ? 2.160 -3.557 -6.368 1.00 90.94 102 ILE A N 1
ATOM 863 C CA . ILE A 1 102 ? 3.006 -3.533 -7.555 1.00 90.94 102 ILE A CA 1
ATOM 864 C C . ILE A 1 102 ? 3.344 -4.993 -7.853 1.00 90.94 102 ILE A C 1
ATOM 866 O O . ILE A 1 102 ? 3.842 -5.666 -6.952 1.00 90.94 102 ILE A O 1
ATOM 870 N N . PRO A 1 103 ? 3.064 -5.519 -9.054 1.00 90.81 103 PRO A N 1
ATOM 871 C CA . PRO A 1 103 ? 3.421 -6.892 -9.373 1.00 90.81 103 PRO A CA 1
ATOM 872 C C . PRO A 1 103 ? 4.940 -7.031 -9.513 1.00 90.81 103 PRO A C 1
ATOM 874 O O . PRO A 1 103 ? 5.621 -6.158 -10.060 1.00 90.81 103 PRO A O 1
ATOM 877 N N . CYS 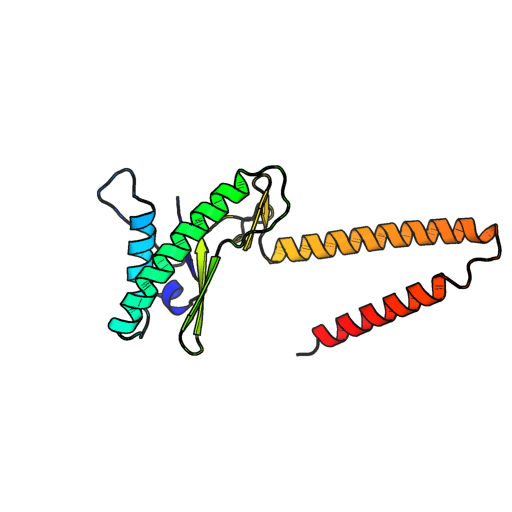A 1 104 ? 5.464 -8.138 -9.000 1.00 89.25 104 CYS A N 1
ATOM 878 C CA . CYS A 1 104 ? 6.829 -8.588 -9.225 1.00 89.25 104 CYS A CA 1
ATOM 879 C C . CYS A 1 104 ? 7.039 -8.875 -10.713 1.00 89.25 104 CYS A C 1
ATOM 881 O O . CYS A 1 104 ? 6.192 -9.511 -11.340 1.00 89.25 104 CYS A O 1
ATOM 883 N N . SER A 1 105 ? 8.186 -8.465 -11.252 1.00 89.25 105 SER A N 1
ATOM 884 C CA . SER A 1 105 ? 8.550 -8.705 -12.651 1.00 89.25 105 SER A CA 1
ATOM 885 C C . SER A 1 105 ? 8.724 -10.189 -12.989 1.00 89.25 105 SER A C 1
ATOM 887 O O . SER A 1 105 ? 8.605 -10.548 -14.150 1.00 89.25 105 SER A O 1
ATOM 889 N N . TYR A 1 106 ? 8.992 -11.042 -11.994 1.00 85.94 106 TYR A N 1
ATOM 890 C CA . TYR A 1 106 ? 9.335 -12.452 -12.215 1.00 85.94 106 TYR A CA 1
ATOM 891 C C . TYR A 1 106 ? 8.186 -13.431 -11.957 1.00 85.94 106 TYR A C 1
ATOM 893 O O . TYR A 1 106 ? 8.114 -14.476 -12.586 1.00 85.94 106 TYR A O 1
ATOM 901 N N . CYS A 1 107 ? 7.313 -13.134 -10.993 1.00 87.06 107 CYS A N 1
ATOM 902 C CA . CYS A 1 107 ? 6.277 -14.076 -10.549 1.00 87.06 107 CYS A CA 1
ATOM 903 C C . CYS A 1 107 ? 4.916 -13.422 -10.313 1.00 87.06 107 CYS A C 1
ATOM 905 O O . CYS A 1 107 ? 4.032 -14.047 -9.735 1.00 87.06 107 CYS A O 1
ATOM 907 N N . SER A 1 108 ? 4.773 -12.138 -10.655 1.00 86.56 108 SER A N 1
ATOM 908 C CA . SER A 1 108 ? 3.543 -11.349 -10.488 1.00 86.56 108 SER A CA 1
ATOM 909 C C . SER A 1 108 ? 3.000 -11.227 -9.054 1.00 86.56 108 SER A C 1
ATOM 911 O O . SER A 1 108 ? 2.041 -10.491 -8.837 1.00 86.56 108 SER A O 1
ATOM 913 N N . ASN A 1 109 ? 3.643 -11.849 -8.059 1.00 86.19 109 ASN A N 1
ATOM 914 C CA . ASN A 1 109 ? 3.351 -11.656 -6.639 1.00 86.19 109 ASN A CA 1
ATOM 915 C C . ASN A 1 109 ? 3.580 -10.206 -6.204 1.00 86.19 109 ASN A C 1
ATOM 917 O O . ASN A 1 109 ? 4.243 -9.424 -6.884 1.00 86.19 109 ASN A O 1
ATOM 921 N N . ILE A 1 110 ? 3.086 -9.864 -5.016 1.00 86.38 110 ILE A N 1
ATOM 922 C CA . ILE A 1 110 ? 3.263 -8.535 -4.428 1.00 86.38 110 ILE A CA 1
ATOM 923 C C . ILE A 1 110 ? 4.758 -8.210 -4.303 1.00 86.38 110 ILE A C 1
ATOM 925 O O . ILE A 1 110 ? 5.526 -8.898 -3.630 1.00 86.38 110 ILE A O 1
ATOM 929 N N . CYS A 1 111 ? 5.167 -7.137 -4.968 1.00 90.81 111 CYS A N 1
ATOM 930 C CA . CYS A 1 111 ? 6.518 -6.610 -4.941 1.00 90.81 111 CYS A CA 1
ATOM 931 C C . CYS A 1 111 ? 6.835 -6.014 -3.566 1.00 90.81 111 CYS A C 1
ATOM 933 O O . CYS A 1 111 ? 6.047 -5.236 -3.026 1.00 90.81 111 CYS A O 1
ATOM 935 N N . ALA A 1 112 ? 8.010 -6.341 -3.030 1.00 89.81 112 ALA A N 1
ATOM 936 C CA . ALA A 1 112 ? 8.512 -5.783 -1.779 1.00 89.81 112 ALA A CA 1
ATOM 937 C C . ALA A 1 112 ? 9.418 -4.572 -2.042 1.00 89.81 112 ALA A C 1
ATOM 939 O O . ALA A 1 112 ? 9.399 -3.608 -1.273 1.00 89.81 112 ALA A O 1
ATOM 940 N N . TYR A 1 113 ? 10.170 -4.597 -3.151 1.00 91.88 113 TYR A N 1
ATOM 941 C CA . TYR A 1 113 ? 11.172 -3.587 -3.483 1.00 91.88 113 TYR A CA 1
ATOM 942 C C . TYR A 1 113 ? 11.112 -3.152 -4.944 1.00 91.88 113 TYR A C 1
ATOM 944 O O . TYR A 1 113 ? 11.103 -3.973 -5.861 1.00 91.88 113 TYR A O 1
ATOM 952 N N . VAL A 1 114 ? 11.203 -1.842 -5.156 1.00 92.06 114 VAL A N 1
ATOM 953 C CA . VAL A 1 114 ? 11.466 -1.250 -6.468 1.00 92.06 114 VAL A CA 1
ATOM 954 C C . VAL A 1 114 ? 12.895 -0.724 -6.549 1.00 92.06 114 VAL A C 1
ATOM 956 O O . VAL A 1 114 ? 13.445 -0.182 -5.583 1.00 92.06 114 VAL A O 1
ATOM 959 N N . MET A 1 115 ? 13.498 -0.885 -7.720 1.00 90.12 115 MET A N 1
ATOM 960 C CA . MET A 1 115 ? 14.857 -0.461 -8.044 1.00 90.12 115 MET A CA 1
ATOM 961 C C . MET A 1 115 ? 14.860 0.390 -9.320 1.00 90.12 115 MET A C 1
ATOM 963 O O . MET A 1 115 ? 13.825 0.588 -9.960 1.00 90.12 115 MET A O 1
ATOM 967 N N . SER A 1 116 ? 16.031 0.931 -9.669 1.00 89.31 116 SER A N 1
ATOM 968 C CA . SER A 1 116 ? 16.242 1.622 -10.944 1.00 89.31 116 SER A CA 1
ATOM 969 C C . SER A 1 116 ? 15.869 0.743 -12.138 1.00 89.31 116 SER A C 1
ATOM 971 O O . SER A 1 116 ? 15.899 -0.491 -12.047 1.00 89.31 116 SER A O 1
ATOM 973 N N . ARG A 1 117 ? 15.585 1.390 -13.273 1.00 87.94 117 ARG A N 1
ATOM 974 C CA . ARG A 1 117 ? 15.226 0.736 -14.543 1.00 87.94 117 ARG A CA 1
ATOM 975 C C . ARG A 1 117 ? 13.942 -0.090 -14.451 1.00 87.94 117 ARG A C 1
ATOM 977 O O . ARG A 1 117 ? 13.862 -1.190 -14.983 1.00 87.94 117 ARG A O 1
ATOM 984 N N . ASN A 1 118 ? 12.945 0.424 -13.728 1.00 88.81 118 ASN A N 1
ATOM 985 C CA . ASN A 1 118 ? 11.638 -0.219 -13.565 1.00 88.81 118 ASN A CA 1
ATOM 986 C C . ASN A 1 118 ? 11.678 -1.657 -12.985 1.00 88.81 118 ASN A C 1
ATOM 988 O O . ASN A 1 118 ? 10.714 -2.410 -13.133 1.00 88.81 118 ASN A O 1
ATOM 992 N N . ARG A 1 119 ? 12.768 -2.043 -12.307 1.00 89.31 119 ARG A N 1
ATOM 993 C CA . ARG A 1 119 ? 12.918 -3.373 -11.698 1.00 89.31 119 ARG A CA 1
ATOM 994 C C . ARG A 1 119 ? 12.057 -3.494 -10.442 1.00 89.31 119 ARG A C 1
ATOM 996 O O . ARG A 1 119 ? 12.148 -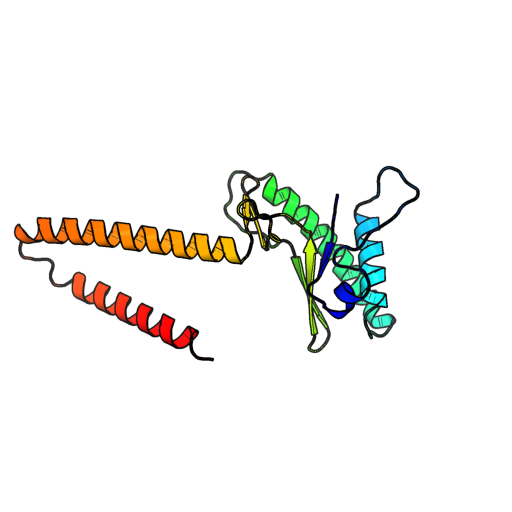2.654 -9.541 1.00 89.31 119 ARG A O 1
ATOM 1003 N N . LYS A 1 120 ? 11.231 -4.541 -10.379 1.00 92.56 120 LYS A N 1
ATOM 1004 C CA . LYS A 1 120 ? 10.246 -4.793 -9.314 1.00 92.56 120 LYS A CA 1
ATOM 1005 C C . LYS A 1 120 ? 10.395 -6.226 -8.826 1.00 92.56 120 LYS A C 1
ATOM 1007 O O . LYS A 1 120 ? 10.156 -7.156 -9.592 1.00 92.56 120 LYS A O 1
ATOM 1012 N N . VAL A 1 121 ? 10.761 -6.415 -7.563 1.00 90.31 121 VAL A N 1
ATOM 1013 C CA . VAL A 1 121 ? 11.083 -7.744 -7.027 1.00 90.31 121 VAL A CA 1
ATOM 1014 C C . VAL A 1 121 ? 10.329 -7.992 -5.718 1.00 90.31 121 VAL A C 1
ATOM 1016 O O . VAL A 1 121 ? 10.299 -7.145 -4.819 1.00 90.31 121 VAL A O 1
ATOM 1019 N N . CYS A 1 122 ? 9.673 -9.149 -5.608 1.00 90.06 122 CYS A N 1
ATOM 1020 C CA . CYS A 1 122 ? 9.066 -9.604 -4.354 1.00 90.06 122 CYS A CA 1
ATOM 1021 C C . CYS A 1 122 ? 10.122 -10.162 -3.391 1.00 90.06 122 CYS A C 1
ATOM 1023 O O . CYS A 1 122 ? 11.252 -10.440 -3.787 1.00 90.06 122 CYS A O 1
ATOM 1025 N N . GLN A 1 123 ? 9.746 -10.363 -2.127 1.00 85.88 123 GLN A N 1
ATOM 1026 C CA . GLN A 1 123 ? 10.661 -10.901 -1.117 1.00 85.88 123 GLN A CA 1
ATOM 1027 C C . GLN A 1 123 ? 11.256 -12.255 -1.539 1.00 85.88 123 GLN A C 1
ATOM 1029 O O . GLN A 1 123 ? 12.460 -12.459 -1.431 1.00 85.88 123 GLN A O 1
ATOM 1034 N N . THR A 1 124 ? 10.424 -13.147 -2.080 1.00 84.88 124 THR A N 1
ATOM 1035 C CA . THR A 1 124 ? 10.821 -14.504 -2.482 1.00 84.88 124 THR A CA 1
ATOM 1036 C C . THR A 1 124 ? 11.717 -14.522 -3.717 1.00 84.88 124 THR A C 1
ATOM 1038 O O . THR A 1 124 ? 12.683 -15.270 -3.772 1.00 84.88 124 THR A O 1
ATOM 1041 N N . CYS A 1 125 ? 11.422 -13.709 -4.734 1.00 83.75 125 CYS A N 1
ATOM 1042 C CA . CYS A 1 125 ? 12.291 -13.626 -5.909 1.00 83.75 125 CYS A CA 1
ATOM 1043 C C . CYS A 1 125 ? 13.615 -12.954 -5.565 1.00 83.75 125 CYS A C 1
ATOM 1045 O O . CYS A 1 125 ? 14.632 -13.350 -6.109 1.00 83.75 125 CYS A O 1
ATOM 1047 N N . ARG A 1 126 ? 13.619 -12.004 -4.624 1.00 81.12 126 ARG A N 1
ATOM 1048 C CA . ARG A 1 126 ? 14.852 -11.392 -4.132 1.00 81.12 126 ARG A CA 1
ATOM 1049 C C . ARG A 1 126 ? 15.724 -12.407 -3.400 1.00 81.12 126 ARG A C 1
ATOM 1051 O O . ARG A 1 126 ? 16.927 -12.414 -3.619 1.00 81.12 126 ARG A O 1
ATOM 1058 N N . SER A 1 127 ? 15.147 -13.231 -2.522 1.00 73.81 127 SER A N 1
ATOM 1059 C CA . SER A 1 127 ? 15.930 -14.266 -1.843 1.00 73.81 127 SER A CA 1
ATOM 1060 C C . SER A 1 127 ? 16.468 -15.274 -2.851 1.00 73.81 127 SER A C 1
ATOM 1062 O O . SER A 1 127 ? 17.644 -15.595 -2.791 1.00 73.81 127 SER A O 1
ATOM 1064 N N . LYS A 1 128 ? 15.668 -15.692 -3.839 1.00 66.31 128 LYS A N 1
ATOM 1065 C CA . LYS A 1 128 ? 16.144 -16.549 -4.935 1.00 66.31 128 LYS A CA 1
ATOM 1066 C C . LYS A 1 128 ? 17.234 -15.897 -5.784 1.00 66.31 128 LYS A C 1
ATOM 1068 O O . LYS A 1 128 ? 18.160 -16.594 -6.139 1.00 66.31 128 LYS A O 1
ATOM 1073 N N . GLU A 1 129 ? 17.155 -14.603 -6.088 1.00 59.59 129 GLU A N 1
ATOM 1074 C CA . GLU A 1 129 ? 18.201 -13.861 -6.812 1.00 59.59 129 GLU A CA 1
ATOM 1075 C C . GLU A 1 129 ? 19.495 -13.801 -5.984 1.00 59.59 129 GLU A C 1
ATOM 1077 O O . GLU A 1 129 ? 20.565 -14.065 -6.513 1.00 59.59 129 GLU A O 1
ATOM 1082 N N . TYR A 1 130 ? 19.394 -13.584 -4.668 1.00 59.72 130 TYR A N 1
ATOM 1083 C CA . TYR A 1 130 ? 20.529 -13.661 -3.741 1.00 59.72 130 TYR A CA 1
ATOM 1084 C C . TYR A 1 130 ? 21.133 -15.072 -3.671 1.00 59.72 130 TYR A C 1
ATOM 1086 O O . TYR A 1 130 ? 22.341 -15.225 -3.802 1.00 59.72 130 TYR A O 1
ATOM 1094 N N . PHE A 1 131 ? 20.305 -16.112 -3.535 1.00 55.88 131 PHE A N 1
ATOM 1095 C CA . PHE A 1 131 ? 20.763 -17.504 -3.548 1.00 55.88 131 PHE A CA 1
ATOM 1096 C C . PHE A 1 131 ? 21.294 -17.933 -4.918 1.00 55.88 131 PHE A C 1
ATOM 1098 O O . PHE A 1 131 ? 22.216 -18.731 -4.977 1.00 55.88 131 PHE A O 1
ATOM 1105 N N . PHE A 1 132 ? 20.754 -17.403 -6.014 1.00 56.56 132 PHE A N 1
ATOM 1106 C CA . PHE A 1 132 ? 21.230 -17.665 -7.370 1.00 56.56 132 PHE A CA 1
ATOM 1107 C C . PHE A 1 132 ? 22.569 -16.972 -7.626 1.00 56.56 132 PHE A C 1
ATOM 1109 O O . PHE A 1 132 ? 23.466 -17.590 -8.182 1.00 56.56 132 PHE A O 1
ATOM 1116 N N . GLU A 1 133 ? 22.755 -15.730 -7.169 1.00 62.09 133 GLU A N 1
ATOM 1117 C CA . GLU A 1 133 ? 24.059 -15.059 -7.200 1.00 62.09 133 GLU A CA 1
ATOM 1118 C C . GLU A 1 133 ? 25.087 -15.766 -6.311 1.00 62.09 133 GLU A C 1
ATOM 1120 O O . GLU A 1 133 ? 26.231 -15.923 -6.730 1.00 62.09 133 GLU A O 1
ATOM 1125 N N . LEU A 1 134 ? 24.699 -16.221 -5.114 1.00 57.88 134 LEU A N 1
ATOM 1126 C CA . LEU A 1 134 ? 25.562 -17.030 -4.250 1.00 57.88 134 LEU A CA 1
ATOM 1127 C C . LEU A 1 134 ? 25.909 -18.369 -4.900 1.00 57.88 134 LEU A C 1
ATOM 1129 O O . LEU A 1 134 ? 27.072 -18.750 -4.901 1.00 57.88 134 LEU A O 1
ATOM 1133 N N . ARG A 1 135 ? 24.932 -19.051 -5.502 1.00 55.47 135 ARG A N 1
ATOM 1134 C CA . ARG A 1 135 ? 25.142 -20.309 -6.220 1.00 55.47 135 ARG A CA 1
ATOM 1135 C C . ARG A 1 135 ? 26.061 -20.118 -7.419 1.00 55.47 135 ARG A C 1
ATOM 1137 O O . ARG A 1 135 ? 27.015 -20.862 -7.537 1.00 55.47 135 ARG A O 1
ATOM 1144 N N . ARG A 1 136 ? 25.856 -19.077 -8.230 1.00 61.56 136 ARG A N 1
ATOM 1145 C CA . ARG A 1 136 ? 26.730 -18.749 -9.365 1.00 61.56 136 ARG A CA 1
ATOM 1146 C C . ARG A 1 136 ? 28.142 -18.383 -8.914 1.00 61.56 136 ARG A C 1
ATOM 1148 O O . ARG A 1 136 ? 29.098 -18.693 -9.605 1.00 61.56 136 ARG A O 1
ATOM 1155 N N . LYS A 1 137 ? 28.287 -17.704 -7.771 1.00 67.31 137 LYS A N 1
ATOM 1156 C CA . LYS A 1 137 ? 29.601 -17.443 -7.165 1.00 67.31 137 LYS A CA 1
ATOM 1157 C C . LYS A 1 137 ? 30.251 -18.719 -6.646 1.00 67.31 137 LYS A C 1
ATOM 1159 O O . LYS A 1 137 ? 31.456 -18.834 -6.762 1.00 67.31 137 LYS A O 1
ATOM 1164 N N . LYS A 1 138 ? 29.467 -19.647 -6.095 1.00 64.31 138 LYS A N 1
ATOM 1165 C CA . LYS A 1 138 ? 29.945 -20.952 -5.638 1.00 64.31 138 LYS A CA 1
ATOM 1166 C C . LYS A 1 138 ? 30.363 -21.828 -6.821 1.00 64.31 138 LYS A C 1
ATOM 1168 O O . LYS A 1 138 ? 31.432 -22.397 -6.779 1.00 64.31 138 LYS A O 1
ATOM 1173 N N . GLU A 1 139 ? 29.567 -21.870 -7.886 1.00 68.50 139 GLU A N 1
ATOM 1174 C CA . GLU A 1 139 ? 29.879 -22.565 -9.144 1.00 68.50 139 GLU A CA 1
ATOM 1175 C C . GLU A 1 139 ? 31.126 -21.959 -9.806 1.00 68.50 139 GLU A C 1
ATOM 1177 O O . GLU A 1 139 ? 32.062 -22.685 -10.089 1.00 68.50 139 GLU A O 1
ATOM 1182 N N . ALA A 1 140 ? 31.223 -20.628 -9.911 1.00 70.19 140 ALA A N 1
ATOM 1183 C CA . ALA A 1 140 ? 32.431 -19.969 -10.417 1.00 70.19 140 ALA A CA 1
ATOM 1184 C C . ALA A 1 140 ? 33.661 -20.131 -9.500 1.00 70.19 140 ALA A C 1
ATOM 1186 O O . ALA A 1 140 ? 34.785 -20.013 -9.974 1.00 70.19 140 ALA A O 1
ATOM 1187 N N . LEU A 1 141 ? 33.460 -20.350 -8.194 1.00 68.69 141 LEU A N 1
ATOM 1188 C CA . LEU A 1 141 ? 34.535 -20.669 -7.254 1.00 68.69 141 LEU A CA 1
ATOM 1189 C C . LEU A 1 141 ? 34.991 -22.118 -7.425 1.00 68.69 141 LEU A C 1
ATOM 1191 O O . LEU A 1 141 ? 36.188 -22.337 -7.458 1.00 68.69 141 LEU A O 1
ATOM 1195 N N . PHE A 1 142 ? 34.069 -23.068 -7.605 1.00 61.47 142 PHE A N 1
ATOM 1196 C CA . PHE A 1 142 ? 34.404 -24.454 -7.938 1.00 61.47 142 PHE A CA 1
ATOM 1197 C C . PHE A 1 142 ? 35.150 -24.544 -9.270 1.00 61.47 142 PHE A C 1
ATOM 1199 O O . PHE A 1 142 ? 36.185 -25.190 -9.337 1.00 61.47 142 PHE A O 1
ATOM 1206 N N . ASP A 1 143 ? 34.698 -23.818 -10.295 1.00 66.25 143 ASP A N 1
ATOM 1207 C CA . ASP A 1 143 ? 35.408 -23.751 -11.575 1.00 66.25 143 ASP A CA 1
ATOM 1208 C C . ASP A 1 143 ? 36.814 -23.141 -11.404 1.00 66.25 143 ASP A C 1
ATOM 1210 O O . ASP A 1 143 ? 37.756 -23.530 -12.090 1.00 66.25 143 ASP A O 1
ATOM 1214 N N . LEU A 1 144 ? 36.983 -22.172 -10.496 1.00 62.88 144 LEU A N 1
ATOM 1215 C CA . LEU A 1 144 ? 38.289 -21.589 -10.178 1.00 62.88 144 LEU A CA 1
ATOM 1216 C C . LEU A 1 144 ? 39.165 -22.559 -9.371 1.00 62.88 144 LEU A C 1
ATOM 1218 O O . LEU A 1 144 ? 40.356 -22.637 -9.638 1.00 62.88 144 LEU A O 1
ATOM 1222 N N . GLU A 1 145 ? 38.597 -23.302 -8.423 1.00 62.41 145 GLU A N 1
ATOM 1223 C CA . GLU A 1 145 ? 39.282 -24.338 -7.642 1.00 62.41 145 GLU A CA 1
ATOM 1224 C C . GLU A 1 145 ? 39.741 -25.491 -8.537 1.00 62.41 145 GLU A C 1
ATOM 1226 O O . GLU A 1 145 ? 40.891 -25.900 -8.426 1.00 62.41 145 GLU A O 1
ATOM 1231 N N . ASP A 1 146 ? 38.916 -25.946 -9.481 1.00 56.78 146 ASP A N 1
ATOM 1232 C CA . ASP A 1 146 ? 39.300 -26.965 -10.462 1.00 56.78 146 ASP A CA 1
ATOM 1233 C C . ASP A 1 146 ? 40.445 -26.467 -11.354 1.00 56.78 146 ASP A C 1
ATOM 1235 O O . ASP A 1 146 ? 41.413 -27.197 -11.570 1.00 56.78 146 ASP A O 1
ATOM 1239 N N . ASN A 1 147 ? 40.392 -25.203 -11.797 1.00 56.12 147 ASN A N 1
ATOM 1240 C CA . ASN A 1 147 ? 41.476 -24.580 -12.561 1.00 56.12 147 ASN A CA 1
ATOM 1241 C C . ASN A 1 147 ? 42.767 -24.434 -11.729 1.00 56.12 147 ASN A C 1
ATOM 1243 O O . ASN A 1 147 ? 43.849 -24.753 -12.227 1.00 56.12 147 ASN A O 1
ATOM 1247 N N . ILE A 1 148 ? 42.670 -24.033 -10.456 1.00 55.84 148 ILE A N 1
ATOM 1248 C CA . ILE A 1 148 ? 43.808 -23.929 -9.528 1.00 55.84 148 ILE A CA 1
ATOM 1249 C C . ILE A 1 148 ? 44.383 -25.312 -9.203 1.00 55.84 148 ILE A C 1
ATOM 1251 O O . ILE A 1 148 ? 45.596 -25.445 -9.143 1.00 55.84 148 ILE A O 1
ATOM 1255 N N . VAL A 1 149 ? 43.570 -26.359 -9.042 1.00 55.16 149 VAL A N 1
ATOM 1256 C CA . VAL A 1 149 ? 44.048 -27.740 -8.834 1.00 55.16 149 VAL A CA 1
ATOM 1257 C C . VAL A 1 149 ? 44.815 -28.239 -10.062 1.00 55.16 149 VAL A C 1
ATOM 1259 O O . VAL A 1 149 ? 45.851 -28.893 -9.913 1.00 55.16 149 VAL A O 1
ATOM 1262 N N . THR A 1 150 ? 44.385 -27.878 -11.277 1.00 49.16 150 THR A N 1
ATOM 1263 C CA . THR A 1 150 ? 45.192 -28.114 -12.487 1.00 49.16 150 THR A CA 1
ATOM 1264 C C . THR A 1 150 ? 46.487 -27.296 -12.518 1.00 49.16 150 THR A C 1
ATOM 1266 O O . THR A 1 150 ? 47.510 -27.834 -12.935 1.00 49.16 150 THR A O 1
ATOM 1269 N N . GLU A 1 151 ? 46.506 -26.047 -12.044 1.00 47.78 151 GLU A N 1
ATOM 1270 C CA . GLU A 1 151 ? 47.710 -25.191 -12.039 1.00 47.78 151 GLU A CA 1
ATOM 1271 C C . GLU A 1 151 ? 48.688 -25.496 -10.884 1.00 47.78 151 GLU A C 1
ATOM 1273 O O . GLU A 1 151 ? 49.904 -25.418 -11.058 1.00 47.78 151 GLU A O 1
ATOM 1278 N N . GLN A 1 152 ? 48.205 -25.938 -9.722 1.00 46.91 152 GLN A N 1
ATOM 1279 C CA . GLN A 1 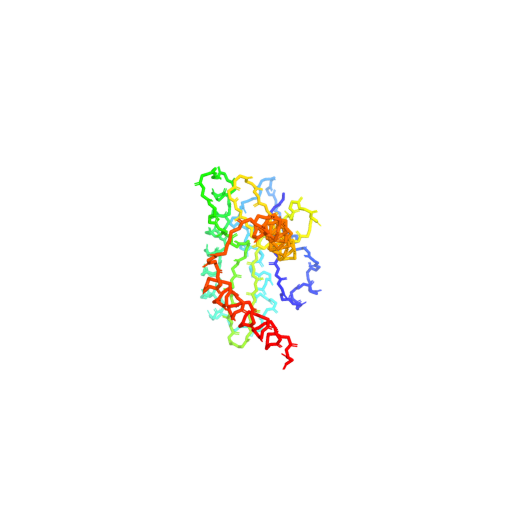152 ? 49.020 -26.326 -8.561 1.00 46.91 152 GLN A CA 1
ATOM 1280 C C . GLN A 1 152 ? 49.751 -27.655 -8.756 1.00 46.91 152 GLN A C 1
ATOM 1282 O O . GLN A 1 152 ? 50.702 -27.944 -8.029 1.00 46.91 152 GLN A O 1
ATOM 1287 N N . SER A 1 153 ? 49.404 -28.421 -9.793 1.00 48.41 153 SER A N 1
ATOM 1288 C CA . SER A 1 153 ? 50.265 -29.501 -10.279 1.00 48.41 153 SER A CA 1
ATOM 1289 C C . SER A 1 153 ? 51.596 -28.995 -10.880 1.00 48.41 153 SER A C 1
ATOM 1291 O O . SER A 1 153 ? 52.464 -29.811 -11.190 1.00 48.41 153 SER A O 1
ATOM 1293 N N . ILE A 1 154 ? 51.794 -27.666 -10.998 1.00 50.69 154 ILE A N 1
ATOM 1294 C CA . ILE A 1 154 ? 52.957 -27.039 -11.650 1.00 50.69 154 ILE A CA 1
ATOM 1295 C C . ILE A 1 154 ? 53.828 -26.161 -10.717 1.00 50.69 154 ILE A C 1
ATOM 1297 O O . ILE A 1 154 ? 54.995 -25.948 -11.049 1.00 50.69 154 ILE A O 1
ATOM 1301 N N . SER A 1 155 ? 53.405 -25.706 -9.526 1.00 48.06 155 SER A N 1
ATOM 1302 C CA . SER A 1 155 ? 54.350 -24.985 -8.638 1.00 48.06 155 SER A CA 1
ATOM 1303 C C . SER A 1 155 ? 54.039 -25.012 -7.140 1.00 48.06 155 SER A C 1
ATOM 1305 O O . SER A 1 155 ? 52.974 -24.603 -6.688 1.00 48.06 155 SER A O 1
ATOM 1307 N N . SER A 1 156 ? 55.037 -25.426 -6.359 1.00 47.06 156 SER A N 1
ATOM 1308 C CA . SER A 1 156 ? 55.030 -25.522 -4.899 1.00 47.06 156 SER A CA 1
ATOM 1309 C C . SER A 1 156 ? 55.324 -24.178 -4.208 1.00 47.06 156 SER A C 1
ATOM 1311 O O . SER A 1 156 ? 56.495 -23.832 -4.041 1.00 47.06 156 SER A O 1
ATOM 1313 N N . SER A 1 157 ? 54.300 -23.442 -3.756 1.00 51.72 157 SER A N 1
ATOM 1314 C CA . SER A 1 157 ? 54.450 -22.429 -2.678 1.00 51.72 157 SER A CA 1
ATOM 1315 C C . SER A 1 157 ? 53.151 -21.869 -2.053 1.00 51.72 157 SER A C 1
ATOM 1317 O O . SER A 1 157 ? 53.239 -21.118 -1.084 1.00 51.72 157 SER A O 1
ATOM 1319 N N . GLU A 1 158 ? 51.945 -22.241 -2.496 1.00 51.28 158 GLU A N 1
ATOM 1320 C CA . GLU A 1 158 ? 50.685 -21.577 -2.080 1.00 51.28 158 GLU A CA 1
ATOM 1321 C C . GLU A 1 158 ? 49.930 -22.214 -0.890 1.00 51.28 158 GLU A C 1
ATOM 1323 O O . GLU A 1 158 ? 48.708 -22.134 -0.792 1.00 51.28 158 GLU A O 1
ATOM 1328 N N . GLY A 1 159 ? 50.629 -22.838 0.061 1.00 47.81 159 GLY A N 1
ATOM 1329 C CA . GLY A 1 159 ? 49.969 -23.502 1.201 1.00 47.81 159 GLY A CA 1
ATOM 1330 C C . GLY A 1 159 ? 49.309 -22.558 2.221 1.00 47.81 159 GLY A C 1
ATOM 1331 O O . GLY A 1 159 ? 48.398 -22.958 2.931 1.00 47.81 159 GLY A O 1
ATOM 1332 N N . VAL A 1 160 ? 49.732 -21.290 2.308 1.00 45.22 160 VAL A N 1
ATOM 1333 C CA . VAL A 1 160 ? 49.387 -20.402 3.445 1.00 45.22 160 VAL A CA 1
ATOM 1334 C C . VAL A 1 160 ? 48.088 -19.604 3.234 1.00 45.22 160 VAL A C 1
ATOM 1336 O O . VAL A 1 160 ? 47.469 -19.137 4.193 1.00 45.22 160 VAL A O 1
ATOM 1339 N N . THR A 1 161 ? 47.648 -19.420 1.988 1.00 48.62 161 THR A N 1
ATOM 1340 C CA . THR A 1 161 ? 46.430 -18.664 1.636 1.00 48.62 161 THR A CA 1
ATOM 1341 C C . THR A 1 161 ? 45.163 -19.518 1.683 1.00 48.62 161 THR A C 1
ATOM 1343 O O . THR A 1 161 ? 44.098 -18.991 2.004 1.00 48.62 161 THR A O 1
ATOM 1346 N N . ILE A 1 162 ? 45.277 -20.825 1.439 1.00 51.78 162 ILE A N 1
ATOM 1347 C CA . ILE A 1 162 ? 44.151 -21.773 1.411 1.00 51.78 162 ILE A CA 1
ATOM 1348 C C . ILE A 1 162 ? 43.584 -22.006 2.819 1.00 51.78 162 ILE A C 1
ATOM 1350 O O . ILE A 1 162 ? 42.365 -22.039 3.005 1.00 51.78 162 ILE A O 1
ATOM 1354 N N . ASP A 1 163 ? 44.449 -22.070 3.831 1.00 50.72 163 ASP A N 1
ATOM 1355 C CA . ASP A 1 163 ? 44.037 -22.344 5.211 1.00 50.72 163 ASP A CA 1
ATOM 1356 C C . ASP A 1 163 ? 43.146 -21.233 5.787 1.00 50.72 163 ASP A C 1
ATOM 1358 O O . ASP A 1 163 ? 42.137 -21.512 6.435 1.00 50.72 163 ASP A O 1
ATOM 1362 N N . LYS A 1 164 ? 43.440 -19.966 5.461 1.00 54.28 164 LYS A N 1
ATOM 1363 C CA . LYS A 1 164 ? 42.623 -18.816 5.892 1.00 54.28 164 LYS A CA 1
ATOM 1364 C C . LYS A 1 164 ? 41.243 -18.796 5.235 1.00 54.28 164 LYS A C 1
ATOM 1366 O O . LYS A 1 164 ? 40.251 -18.510 5.898 1.00 54.28 164 LYS A O 1
ATOM 1371 N N . VAL A 1 165 ? 41.165 -19.133 3.947 1.00 54.25 165 VAL A N 1
ATOM 1372 C CA . VAL A 1 165 ? 39.889 -19.190 3.211 1.00 54.25 165 VAL A CA 1
ATOM 1373 C C . VAL A 1 165 ? 39.031 -20.361 3.701 1.00 54.25 165 VAL A C 1
ATOM 1375 O O . VAL A 1 165 ? 37.811 -20.236 3.821 1.00 54.25 165 VAL A O 1
ATOM 1378 N N . THR A 1 166 ? 39.666 -21.475 4.066 1.00 57.12 166 THR A N 1
ATOM 1379 C CA . THR A 1 166 ? 38.988 -22.652 4.623 1.00 57.12 166 THR A CA 1
ATOM 1380 C C . THR A 1 166 ? 38.432 -22.381 6.026 1.00 57.12 166 THR A C 1
ATOM 1382 O O . THR A 1 166 ? 37.325 -22.826 6.345 1.00 57.12 166 THR A O 1
ATOM 1385 N N . GLU A 1 167 ? 39.145 -21.623 6.865 1.00 58.78 167 GLU A N 1
ATOM 1386 C CA . GLU A 1 167 ? 38.616 -21.165 8.158 1.00 58.78 167 GLU A CA 1
ATOM 1387 C C . GLU A 1 167 ? 37.412 -20.228 7.987 1.00 58.78 167 GLU A C 1
ATOM 1389 O O . GLU A 1 167 ? 36.382 -20.436 8.634 1.00 58.78 167 GLU A O 1
ATOM 1394 N N . ASP A 1 168 ? 37.486 -19.262 7.069 1.00 54.25 168 ASP A N 1
ATOM 1395 C CA . ASP A 1 168 ? 36.384 -18.327 6.806 1.00 54.25 168 ASP A CA 1
ATOM 1396 C C . ASP A 1 168 ? 35.121 -19.041 6.284 1.00 54.25 168 ASP A C 1
ATOM 1398 O O . ASP A 1 168 ? 33.997 -18.687 6.661 1.00 54.25 168 ASP A O 1
ATOM 1402 N N . LEU A 1 169 ? 35.284 -20.093 5.475 1.00 55.03 169 LEU A N 1
ATOM 1403 C CA . LEU A 1 169 ? 34.183 -20.937 4.994 1.00 55.03 169 LEU A CA 1
ATOM 1404 C C . LEU A 1 169 ? 33.525 -21.741 6.124 1.00 55.03 169 LEU A C 1
ATOM 1406 O O . LEU A 1 169 ? 32.294 -21.775 6.208 1.00 55.03 169 LEU A O 1
ATOM 1410 N N . LYS A 1 170 ? 34.310 -22.309 7.049 1.00 61.50 170 LYS A N 1
ATOM 1411 C CA . LYS A 1 170 ? 33.770 -23.004 8.233 1.00 61.50 170 LYS A CA 1
ATOM 1412 C C . LYS A 1 170 ? 33.003 -22.053 9.153 1.00 61.50 170 LYS A C 1
ATOM 1414 O O . LYS A 1 170 ? 31.951 -22.413 9.682 1.00 61.50 170 LYS A O 1
ATOM 1419 N N . VAL A 1 171 ? 33.476 -20.814 9.313 1.00 56.53 171 VAL A N 1
ATOM 1420 C CA . VAL A 1 171 ? 32.778 -19.780 10.098 1.00 56.53 171 VAL A CA 1
ATOM 1421 C C . VAL A 1 171 ? 31.424 -19.418 9.476 1.00 56.53 171 VAL A C 1
ATOM 1423 O O . VAL A 1 171 ? 30.463 -19.145 10.203 1.00 56.53 171 VAL A O 1
ATOM 1426 N N . LEU A 1 172 ? 31.313 -19.426 8.145 1.00 51.12 172 LEU A N 1
ATOM 1427 C CA . LEU A 1 172 ? 30.058 -19.152 7.440 1.00 51.12 172 LEU A CA 1
ATOM 1428 C C . LEU A 1 172 ? 29.052 -20.306 7.555 1.00 51.12 172 LEU A C 1
ATOM 1430 O O . LEU A 1 172 ? 27.878 -20.046 7.816 1.00 51.12 172 LEU A O 1
ATOM 1434 N N . GLU A 1 173 ? 29.505 -21.555 7.459 1.00 53.84 173 GLU A N 1
ATOM 1435 C CA . GLU A 1 173 ? 28.657 -22.749 7.601 1.00 53.84 173 GLU A CA 1
ATOM 1436 C C . GLU A 1 173 ? 28.067 -22.879 9.019 1.00 53.84 173 GLU A C 1
ATOM 1438 O O . GLU A 1 173 ? 26.884 -23.176 9.197 1.00 53.84 173 GLU A O 1
ATOM 1443 N N . ILE A 1 174 ? 28.848 -22.523 10.045 1.00 52.75 174 ILE A N 1
ATOM 1444 C CA . ILE A 1 174 ? 28.374 -22.469 11.437 1.00 52.75 174 ILE A CA 1
ATOM 1445 C C . ILE A 1 174 ? 27.303 -21.378 11.619 1.00 52.75 174 ILE A C 1
ATOM 1447 O O . ILE A 1 174 ? 26.311 -21.585 12.321 1.00 52.75 174 ILE A O 1
ATOM 1451 N N . ARG A 1 175 ? 27.445 -20.216 10.965 1.00 48.97 175 ARG A N 1
ATOM 1452 C CA . ARG A 1 175 ? 26.438 -19.139 11.030 1.00 48.97 175 ARG A CA 1
ATOM 1453 C C . ARG A 1 175 ? 25.127 -19.517 10.351 1.00 48.97 175 ARG A C 1
ATOM 1455 O O . ARG A 1 175 ? 24.078 -19.042 10.786 1.00 48.97 175 ARG A O 1
ATOM 1462 N N . GLU A 1 176 ? 25.153 -20.347 9.314 1.00 52.56 176 GLU A N 1
ATOM 1463 C CA . GLU A 1 176 ? 23.930 -20.852 8.688 1.00 52.56 176 GLU A CA 1
ATOM 1464 C C . GLU A 1 176 ? 23.147 -21.743 9.659 1.00 52.56 176 GLU A C 1
ATOM 1466 O O . GLU A 1 176 ? 21.957 -21.510 9.854 1.00 52.56 176 GLU A O 1
ATOM 1471 N N . GLN A 1 177 ? 23.800 -22.660 10.375 1.00 49.00 177 GLN A N 1
ATOM 1472 C CA . GLN A 1 177 ? 23.118 -23.566 11.312 1.00 49.00 177 GLN A CA 1
ATOM 1473 C C . GLN A 1 177 ? 22.452 -22.840 12.496 1.00 49.00 177 GLN A C 1
ATOM 1475 O O . GLN A 1 177 ? 21.361 -23.221 12.917 1.00 49.00 177 GLN A O 1
ATOM 1480 N N . ILE A 1 178 ? 23.046 -21.747 12.989 1.00 47.41 178 ILE A N 1
ATOM 1481 C CA . ILE A 1 178 ? 22.487 -20.957 14.105 1.00 47.41 178 ILE A CA 1
ATOM 1482 C C . ILE A 1 178 ? 21.227 -20.180 13.677 1.00 47.41 178 ILE A C 1
ATOM 1484 O O . ILE A 1 178 ? 20.322 -19.975 14.480 1.00 47.41 178 ILE A O 1
ATOM 1488 N N . ASN A 1 179 ? 21.128 -19.776 12.405 1.00 45.47 179 ASN A N 1
ATOM 1489 C CA . ASN A 1 179 ? 19.972 -19.035 11.878 1.00 45.47 179 ASN A CA 1
ATOM 1490 C C . ASN A 1 179 ? 18.777 -19.935 11.494 1.00 45.47 179 ASN A C 1
ATOM 1492 O O . ASN A 1 179 ? 17.732 -19.414 11.100 1.00 45.47 179 ASN A O 1
ATOM 1496 N N . PHE A 1 180 ? 18.927 -21.261 11.595 1.00 38.72 180 PHE A N 1
ATOM 1497 C CA . PHE A 1 180 ? 17.885 -22.257 11.313 1.00 38.72 180 PHE A CA 1
ATOM 1498 C C . PHE A 1 180 ? 17.385 -23.013 12.559 1.00 38.72 180 PHE A C 1
ATOM 1500 O O . PHE A 1 180 ? 16.526 -23.885 12.422 1.00 38.72 180 PHE A O 1
ATOM 1507 N N . ALA A 1 181 ? 17.858 -22.679 13.764 1.00 28.80 181 ALA A N 1
ATOM 1508 C CA . ALA A 1 181 ? 17.263 -23.190 14.999 1.00 28.80 181 ALA A CA 1
ATOM 1509 C C . ALA A 1 181 ? 16.000 -22.369 15.368 1.00 28.80 181 ALA A C 1
ATOM 1511 O O . ALA A 1 181 ? 16.035 -21.144 15.231 1.00 28.80 181 ALA A O 1
ATOM 1512 N N . PRO A 1 182 ? 14.884 -23.020 15.760 1.00 40.53 182 PRO A N 1
ATOM 1513 C CA . PRO A 1 182 ? 13.602 -22.363 16.039 1.00 40.53 182 PRO A CA 1
ATOM 1514 C C . PRO A 1 182 ? 13.620 -21.400 17.232 1.00 40.53 182 PRO A C 1
ATOM 1516 O O . PRO A 1 182 ? 14.406 -21.626 18.179 1.00 40.53 182 PRO A O 1
#

Secondary structure (DSSP, 8-state):
---EEE--HHHHHHS-SS-----SSSS--HHHHHHHHHHHHHHTS---HHHHHHHHHHHHHHHHHHHHHHHHHHH--S----EESEEEEEETTEEEEEEE--B-TTT-SBPSEE-STT-EE-HHHHHHHHHHHHHHHHHHHHHHHHHHHHHHTS-S--HHHHHHHHHHHHHHHHHHHHTT--

Sequence (182 aa):
MLTIITNNKQIVKKYDKFFKVNSDRAIMNTKYKISKYLTSVFCGLSIKLETRNMYYSRIRQLLVDKLVAIETRLKKQNKNRQTTTYIRFSYGEQIWYLGFYIPCSYCSNICAYVMSRNRKVCQTCRSKEYFFELRRKKEALFDLEDNIVTEQSISSSEGVTIDKVTEDLKVLEIREQINFAP

Foldseek 3Di:
DWWKAKPPPQLCVVCPRTNDDDDPDPDDDPLVVLLVVLVSVLVSDPDDPVVSVVVSVVVSVVQVVLVVVQVVFAAAAPDFDKRFQWDWDDDVPDIMTMGIADAAPPHGPGFGIAHYNNHTHRPVVVVVVVVVVVVVVVVVVVVVVVVVVVVVVPDPDPPPVVVVVVVVVVVVVVVVVVVPDD

Organism: NCBI:txid588596

pLDDT: mean 76.33, std 16.3, range [28.8, 95.88]

Radius of gyration: 24.13 Å; chains: 1; bounding box: 73×42×35 Å